Protein AF-A0A101XKL7-F1 (afdb_monomer_lite)

Sequence (150 aa):
MENQQTPVETGDVDILYFKSLHDFLLYLDQLINDNQRKAEAINKDLEALKGRVDKFEAIQRIIEELLEKNKEVLPTAIELTGLKIYIDPRPTDEYDILKEGLDSITDRNTVLRKIKDIVDILQTKIGQSDTTIIVEMRNGVPVKILFRGW

Secondary structure (DSSP, 8-state):
-----PPP----EEEEEESSHHHHHHHHHHHHHHHHHHHHHHHHHHHHHHHHHHHHHHHHHHHHHHSSS-------EEEETTEEEESS--HHHHHHHHHHHHHHHHHHHHHHHHHHHHHHHHHHHH-S--PEEEEEEETTEEEEEEEE--

Structure (mmCIF, N/CA/C/O backbone):
data_AF-A0A101XKL7-F1
#
_entry.id   AF-A0A101XKL7-F1
#
loop_
_atom_site.group_PDB
_atom_site.id
_atom_site.type_symbol
_atom_site.label_atom_id
_atom_site.label_alt_id
_atom_site.label_comp_id
_atom_site.label_asym_id
_atom_site.label_entity_id
_atom_site.label_seq_id
_atom_site.pdbx_PDB_ins_code
_atom_site.Cartn_x
_atom_site.Cartn_y
_atom_site.Cartn_z
_atom_site.occupancy
_atom_site.B_iso_or_equiv
_atom_site.auth_seq_id
_atom_site.auth_comp_id
_atom_site.auth_asym_id
_atom_site.auth_atom_id
_atom_site.pdbx_PDB_model_num
ATOM 1 N N . MET A 1 1 ? 33.002 -21.856 17.678 1.00 41.84 1 MET A N 1
ATOM 2 C CA . MET A 1 1 ? 32.246 -20.608 17.460 1.00 41.84 1 MET A CA 1
ATOM 3 C C . MET A 1 1 ? 31.419 -20.844 16.219 1.00 41.84 1 MET A C 1
ATOM 5 O O . MET A 1 1 ? 31.969 -20.893 15.129 1.00 41.84 1 MET A O 1
ATOM 9 N N . GLU A 1 2 ? 30.156 -21.192 16.417 1.00 36.88 2 GLU A N 1
ATOM 10 C CA . GLU A 1 2 ? 29.245 -21.592 15.350 1.00 36.88 2 GLU A CA 1
ATOM 11 C C . GLU A 1 2 ? 28.530 -20.329 14.869 1.00 36.88 2 GLU A C 1
ATOM 13 O O . GLU A 1 2 ? 27.827 -19.675 15.641 1.00 36.88 2 GLU A O 1
ATOM 18 N N . ASN A 1 3 ? 28.809 -19.921 13.630 1.00 39.78 3 ASN A N 1
ATOM 19 C CA . ASN A 1 3 ? 28.163 -18.773 13.008 1.00 39.78 3 ASN A CA 1
ATOM 20 C C . ASN A 1 3 ? 26.695 -19.125 12.768 1.00 39.78 3 ASN A C 1
ATOM 22 O O . ASN A 1 3 ? 26.366 -19.800 11.794 1.00 39.78 3 ASN A O 1
ATOM 26 N N . GLN A 1 4 ? 25.818 -18.657 13.653 1.00 38.75 4 GLN A N 1
ATOM 27 C CA . GLN A 1 4 ? 24.385 -18.635 13.403 1.00 38.75 4 GLN A CA 1
ATOM 28 C C . GLN A 1 4 ? 24.129 -17.612 12.2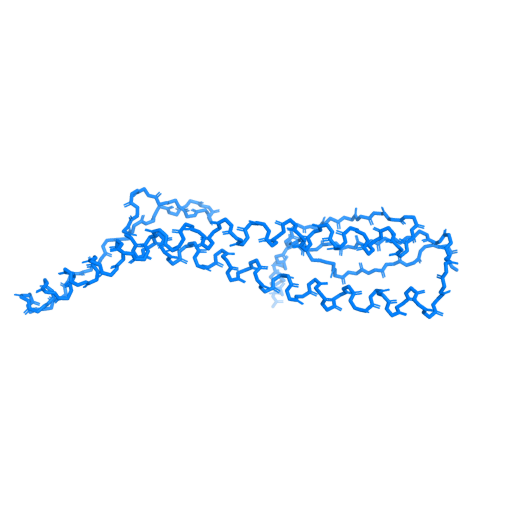95 1.00 38.75 4 GLN A C 1
ATOM 30 O O . GLN A 1 4 ? 24.036 -16.411 12.543 1.00 38.75 4 GLN A O 1
ATOM 35 N N . GLN A 1 5 ? 24.077 -18.084 11.049 1.00 39.25 5 GLN A N 1
ATOM 36 C CA . GLN A 1 5 ? 23.424 -17.344 9.980 1.00 39.25 5 GLN A CA 1
ATOM 37 C C . GLN A 1 5 ? 21.946 -17.271 10.350 1.00 39.25 5 GLN A C 1
ATOM 39 O O . GLN A 1 5 ? 21.211 -18.250 10.231 1.00 39.25 5 GLN A O 1
ATOM 44 N N . THR A 1 6 ? 21.530 -16.116 10.861 1.00 37.31 6 THR A N 1
ATOM 45 C CA . THR A 1 6 ? 20.121 -15.754 10.950 1.00 37.31 6 THR A CA 1
ATOM 46 C C . THR A 1 6 ? 19.496 -15.941 9.564 1.00 37.31 6 THR A C 1
ATOM 48 O O . THR A 1 6 ? 20.060 -15.451 8.579 1.00 37.31 6 THR A O 1
ATOM 51 N N . PRO A 1 7 ? 18.364 -16.656 9.441 1.00 36.72 7 PRO A N 1
ATOM 52 C CA . PRO A 1 7 ? 17.643 -16.719 8.183 1.00 36.72 7 PRO A CA 1
ATOM 53 C C . PRO A 1 7 ? 17.265 -15.290 7.795 1.00 36.72 7 PRO A C 1
ATOM 55 O O . PRO A 1 7 ? 16.548 -14.612 8.528 1.00 36.72 7 PRO A O 1
ATOM 58 N N . VAL A 1 8 ? 17.786 -14.809 6.668 1.00 50.28 8 VAL A N 1
ATOM 59 C CA . VAL A 1 8 ? 17.277 -13.588 6.044 1.00 50.28 8 VAL A CA 1
ATOM 60 C C . VAL A 1 8 ? 15.828 -13.895 5.693 1.00 50.28 8 VAL A C 1
ATOM 62 O O . VAL A 1 8 ? 15.591 -14.810 4.903 1.00 50.28 8 VAL A O 1
ATOM 65 N N . GLU A 1 9 ? 14.877 -13.184 6.301 1.00 41.88 9 GLU A N 1
ATOM 66 C CA . GLU A 1 9 ? 13.464 -13.258 5.934 1.00 41.88 9 GLU A CA 1
ATOM 67 C C . GLU A 1 9 ? 13.350 -13.028 4.425 1.00 41.88 9 GLU A C 1
ATOM 69 O O . GLU A 1 9 ? 13.469 -11.918 3.894 1.00 41.88 9 GLU A O 1
ATOM 74 N N . THR A 1 10 ? 13.196 -14.124 3.693 1.00 46.78 10 THR A N 1
ATOM 75 C CA . THR A 1 10 ? 12.962 -14.098 2.261 1.00 46.78 10 THR A CA 1
ATOM 76 C C . THR A 1 10 ? 11.477 -13.840 2.095 1.00 46.78 10 THR A C 1
ATOM 78 O O . THR A 1 10 ? 10.704 -14.758 1.872 1.00 46.78 10 THR A O 1
ATOM 81 N N . GLY A 1 11 ? 11.068 -12.578 2.282 1.00 59.44 11 GLY A N 1
ATOM 82 C CA . GLY A 1 11 ? 9.739 -12.133 1.857 1.00 59.44 11 GLY A CA 1
ATOM 83 C C . GLY A 1 11 ? 9.501 -12.562 0.410 1.00 59.44 11 GLY A C 1
ATOM 84 O O . GLY A 1 11 ? 10.473 -12.603 -0.352 1.00 59.44 11 GLY A O 1
ATOM 85 N N . ASP A 1 12 ? 8.257 -12.909 0.073 1.00 75.06 12 ASP A N 1
ATOM 86 C CA . ASP A 1 12 ? 7.891 -13.520 -1.208 1.00 75.06 12 ASP A CA 1
ATOM 87 C C . ASP A 1 12 ? 8.607 -12.836 -2.379 1.00 75.06 12 ASP A C 1
ATOM 89 O O . ASP A 1 12 ? 8.539 -11.611 -2.563 1.00 75.06 12 ASP A O 1
ATOM 93 N N . VAL A 1 13 ? 9.369 -13.649 -3.114 1.00 85.56 13 VAL A N 1
ATOM 94 C CA . VAL A 1 13 ? 10.167 -13.217 -4.259 1.00 85.56 13 VAL A CA 1
ATOM 95 C C . VAL A 1 13 ? 9.469 -13.680 -5.525 1.00 85.56 13 VAL A C 1
ATOM 97 O O . VAL A 1 13 ? 9.437 -14.877 -5.808 1.00 85.56 13 VAL A O 1
ATOM 100 N N . ASP A 1 14 ? 8.988 -12.723 -6.314 1.00 92.81 14 ASP A N 1
ATOM 101 C CA . ASP A 1 14 ? 8.401 -12.987 -7.626 1.00 92.81 14 ASP A CA 1
ATOM 102 C C . ASP A 1 14 ? 9.352 -12.533 -8.732 1.00 92.81 14 ASP A C 1
ATOM 104 O O . ASP A 1 14 ? 9.954 -11.460 -8.656 1.00 92.81 14 ASP A O 1
ATOM 108 N N . ILE A 1 15 ? 9.464 -13.328 -9.796 1.00 95.88 15 ILE A N 1
ATOM 109 C CA . ILE A 1 15 ? 10.210 -12.956 -11.002 1.00 95.88 15 ILE A CA 1
ATOM 110 C C . ILE A 1 15 ? 9.219 -12.676 -12.128 1.00 95.88 15 ILE A C 1
ATOM 112 O O . ILE A 1 15 ? 8.501 -13.571 -12.573 1.00 95.88 15 ILE A O 1
ATOM 116 N N . LEU A 1 16 ? 9.207 -11.434 -12.608 1.00 96.38 16 LEU A N 1
ATOM 117 C CA . LEU A 1 16 ? 8.342 -10.973 -13.690 1.00 96.38 16 LEU A CA 1
ATOM 118 C C . LEU A 1 16 ? 9.142 -10.734 -14.970 1.00 96.38 16 LEU A C 1
ATOM 120 O O . LEU A 1 16 ? 10.305 -10.330 -14.931 1.00 96.38 16 LEU A O 1
ATOM 124 N N . TYR A 1 17 ? 8.496 -10.966 -16.111 1.00 96.19 17 TYR A N 1
ATOM 125 C CA . TYR A 1 17 ? 9.086 -10.820 -17.438 1.00 96.19 17 TYR A CA 1
ATOM 126 C C . TYR A 1 17 ? 8.261 -9.835 -18.261 1.00 96.19 17 TYR A C 1
ATOM 128 O O . TYR A 1 17 ? 7.053 -10.004 -18.417 1.00 96.19 17 TYR A O 1
ATOM 136 N N . PHE A 1 18 ? 8.934 -8.844 -18.831 1.00 94.88 18 PHE A N 1
ATOM 137 C CA . PHE A 1 18 ? 8.351 -7.816 -19.683 1.00 94.88 18 PHE A CA 1
ATOM 138 C C . PHE A 1 18 ? 9.083 -7.797 -21.023 1.00 94.88 18 PHE A C 1
ATOM 140 O O . PHE A 1 18 ? 10.290 -8.043 -21.083 1.00 94.88 18 PHE A O 1
ATOM 147 N N . LYS A 1 19 ? 8.371 -7.505 -22.116 1.00 92.88 19 LYS A N 1
ATOM 148 C CA . LYS A 1 19 ? 8.993 -7.478 -23.451 1.00 92.88 19 LYS A CA 1
ATOM 149 C C . LYS A 1 19 ? 9.791 -6.199 -23.685 1.00 92.88 19 LYS A C 1
ATOM 151 O O . LYS A 1 19 ? 10.616 -6.162 -24.587 1.00 92.88 19 LYS A O 1
ATOM 156 N N . SER A 1 20 ? 9.525 -5.163 -22.892 1.00 92.50 20 SER A N 1
ATOM 157 C CA . SER A 1 20 ? 10.166 -3.858 -22.992 1.00 92.50 20 SER A CA 1
ATOM 158 C C . SER A 1 20 ? 10.089 -3.096 -21.662 1.00 92.50 20 SER A C 1
ATOM 160 O O . SER A 1 20 ? 9.319 -3.452 -20.765 1.00 92.50 20 SER A O 1
ATOM 162 N N . LEU A 1 21 ? 10.844 -1.996 -21.550 1.00 93.06 21 LEU A N 1
ATOM 163 C CA . LEU A 1 21 ? 10.690 -1.035 -20.446 1.00 93.06 21 LEU A CA 1
ATOM 164 C C . LEU A 1 21 ? 9.306 -0.368 -20.443 1.00 93.06 21 LEU A C 1
ATOM 166 O O . LEU A 1 21 ? 8.808 -0.022 -19.376 1.00 93.06 21 LEU A O 1
ATOM 170 N N . HIS A 1 22 ? 8.672 -0.219 -21.611 1.00 92.75 22 HIS A N 1
ATOM 171 C CA . HIS A 1 22 ? 7.332 0.358 -21.709 1.00 92.75 22 HIS A CA 1
ATOM 172 C C . HIS A 1 22 ? 6.295 -0.516 -21.000 1.00 92.75 22 HIS A C 1
ATOM 174 O O . HIS A 1 22 ? 5.525 -0.018 -20.183 1.00 92.75 22 HIS A O 1
ATOM 180 N N . ASP A 1 23 ? 6.322 -1.824 -21.264 1.00 94.31 23 ASP A N 1
ATOM 181 C CA . ASP A 1 23 ? 5.419 -2.783 -20.621 1.00 94.31 23 ASP A CA 1
ATOM 182 C C . ASP A 1 23 ? 5.602 -2.771 -19.101 1.00 94.31 23 ASP A C 1
ATOM 184 O O . ASP A 1 23 ? 4.633 -2.848 -18.345 1.00 94.31 23 ASP A O 1
ATOM 188 N N . PHE A 1 24 ? 6.851 -2.639 -18.648 1.00 95.69 24 PHE A N 1
ATOM 189 C CA . PHE A 1 24 ? 7.140 -2.536 -17.227 1.00 95.69 24 PHE A CA 1
ATOM 190 C C . PHE A 1 24 ? 6.608 -1.228 -16.618 1.00 95.69 24 PHE A C 1
ATOM 192 O O . PHE A 1 24 ? 6.034 -1.257 -15.532 1.00 95.69 24 PHE A O 1
ATOM 199 N N . LEU A 1 25 ? 6.711 -0.091 -17.314 1.00 95.81 25 LEU A N 1
ATOM 200 C CA . LEU A 1 25 ? 6.110 1.172 -16.863 1.00 95.81 25 LEU A CA 1
ATOM 201 C C . LEU A 1 25 ? 4.587 1.087 -16.757 1.00 95.81 25 LEU A C 1
ATOM 203 O O . LEU A 1 25 ? 4.032 1.509 -15.745 1.00 95.81 25 LEU A O 1
ATOM 207 N N . LEU A 1 26 ? 3.923 0.481 -17.746 1.00 96.56 26 LEU A N 1
ATOM 208 C CA . LEU A 1 26 ? 2.477 0.245 -17.701 1.00 96.56 26 LEU A CA 1
ATOM 209 C C . LEU A 1 26 ? 2.084 -0.625 -16.501 1.00 96.56 26 LEU A C 1
ATOM 211 O O . LEU A 1 26 ? 1.085 -0.356 -15.833 1.00 96.56 26 LEU A O 1
ATOM 215 N N . TYR A 1 27 ? 2.889 -1.644 -16.194 1.00 97.31 27 TYR A N 1
ATOM 216 C CA . TYR A 1 27 ? 2.694 -2.464 -15.004 1.00 97.31 27 TYR A CA 1
ATOM 217 C C . TYR A 1 27 ? 2.840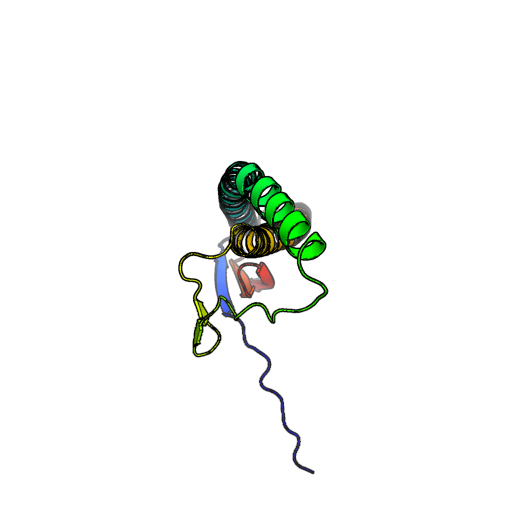 -1.654 -13.708 1.00 97.31 27 TYR A C 1
ATOM 219 O O . TYR A 1 27 ? 1.995 -1.771 -12.820 1.00 97.31 27 TYR A O 1
ATOM 227 N N . LEU A 1 28 ? 3.870 -0.806 -13.595 1.00 97.81 28 LEU A N 1
ATOM 228 C CA . LEU A 1 28 ? 4.054 0.062 -12.427 1.00 97.81 28 LEU A CA 1
ATOM 229 C C . LEU A 1 28 ? 2.881 1.030 -12.253 1.00 97.81 28 LEU A C 1
ATOM 231 O O . LEU A 1 28 ? 2.408 1.209 -11.132 1.00 97.81 28 LEU A O 1
ATOM 235 N N . ASP A 1 29 ? 2.379 1.605 -13.345 1.00 97.94 29 ASP A N 1
ATOM 236 C CA . ASP A 1 29 ? 1.205 2.477 -13.319 1.00 97.94 29 ASP A CA 1
ATOM 237 C C . ASP A 1 29 ? -0.040 1.751 -12.823 1.00 97.94 29 ASP A C 1
ATOM 239 O O . ASP A 1 29 ? -0.747 2.254 -11.945 1.00 97.94 29 ASP A O 1
ATOM 243 N N . GLN A 1 30 ? -0.290 0.543 -13.328 1.00 97.88 30 GLN A N 1
ATOM 244 C CA . GLN A 1 30 ? -1.410 -0.264 -12.861 1.00 97.88 30 GLN A CA 1
ATOM 245 C C . GLN A 1 30 ? -1.277 -0.591 -11.370 1.00 97.88 30 GLN A C 1
ATOM 247 O O . GLN A 1 30 ? -2.236 -0.404 -10.621 1.00 97.88 30 GLN A O 1
ATOM 252 N N . LEU A 1 31 ? -0.091 -1.008 -10.924 1.00 96.25 31 LEU A N 1
ATOM 253 C CA . LEU A 1 31 ? 0.164 -1.363 -9.531 1.00 96.25 31 LEU A CA 1
ATOM 254 C C . LEU A 1 31 ? -0.019 -0.165 -8.584 1.00 96.25 31 LEU A C 1
ATOM 256 O O . LEU A 1 31 ? -0.633 -0.302 -7.523 1.00 96.25 31 LEU A O 1
ATOM 260 N N . ILE A 1 32 ? 0.463 1.020 -8.974 1.00 98.00 32 ILE A N 1
ATOM 261 C CA . ILE A 1 32 ? 0.256 2.265 -8.219 1.00 98.00 32 ILE A CA 1
ATOM 262 C C . ILE A 1 32 ? -1.240 2.585 -8.128 1.00 98.00 32 ILE A C 1
ATOM 264 O O . ILE A 1 32 ? -1.733 2.885 -7.039 1.00 98.00 32 ILE A O 1
ATOM 268 N N . ASN A 1 33 ? -1.969 2.479 -9.241 1.00 97.69 33 ASN A N 1
ATOM 269 C CA . ASN A 1 33 ? -3.406 2.749 -9.293 1.00 97.69 33 ASN A CA 1
ATOM 270 C C . ASN A 1 33 ? -4.223 1.750 -8.458 1.00 97.69 33 ASN A C 1
ATOM 272 O O . ASN A 1 33 ? -5.158 2.147 -7.764 1.00 97.69 33 ASN A O 1
ATOM 276 N N . ASP A 1 34 ? -3.871 0.464 -8.486 1.00 97.19 34 ASP A N 1
ATOM 277 C CA . ASP A 1 34 ? -4.496 -0.572 -7.656 1.00 97.19 34 ASP A CA 1
ATOM 278 C C . ASP A 1 34 ? -4.315 -0.267 -6.165 1.00 97.19 34 ASP A C 1
ATOM 280 O O . ASP A 1 34 ? -5.270 -0.313 -5.387 1.00 97.19 34 ASP A O 1
ATOM 284 N N . ASN A 1 35 ? -3.093 0.084 -5.766 1.00 96.62 35 ASN A N 1
ATOM 285 C CA . ASN A 1 35 ? -2.777 0.468 -4.394 1.00 96.62 35 ASN A CA 1
ATOM 286 C C . ASN A 1 35 ? -3.495 1.759 -3.979 1.00 96.62 35 ASN A C 1
ATOM 288 O O . ASN A 1 35 ? -3.989 1.846 -2.859 1.00 96.62 35 ASN A O 1
ATOM 292 N N . GLN A 1 36 ? -3.605 2.738 -4.881 1.00 96.69 36 GLN A N 1
ATOM 293 C CA . GLN A 1 36 ? -4.334 3.984 -4.637 1.00 96.69 36 GLN A CA 1
ATOM 294 C C . GLN A 1 36 ? -5.815 3.703 -4.331 1.00 96.69 36 GLN A C 1
ATOM 296 O O . GLN A 1 36 ? -6.335 4.195 -3.334 1.00 96.69 36 GLN A O 1
ATOM 301 N N . ARG A 1 37 ? -6.468 2.824 -5.105 1.00 97.56 37 ARG A N 1
ATOM 302 C CA . ARG A 1 37 ? -7.861 2.414 -4.849 1.00 97.56 37 ARG A CA 1
ATOM 303 C C . ARG A 1 37 ? -8.036 1.710 -3.504 1.00 97.56 37 ARG A C 1
ATOM 305 O O . ARG A 1 37 ? -9.022 1.944 -2.812 1.00 97.56 37 ARG A O 1
ATOM 312 N N . LYS A 1 38 ? -7.082 0.857 -3.115 1.00 96.69 38 LYS A N 1
ATOM 313 C CA . LYS A 1 38 ? -7.091 0.207 -1.792 1.00 96.69 38 LYS A CA 1
ATOM 314 C C . LYS A 1 38 ? -6.950 1.234 -0.665 1.00 96.69 38 LYS A C 1
ATOM 316 O O . LYS A 1 38 ? -7.698 1.171 0.303 1.00 96.69 38 LYS A O 1
ATOM 321 N N . ALA A 1 39 ? -6.039 2.196 -0.812 1.00 96.94 39 ALA A N 1
ATOM 322 C CA . ALA A 1 39 ? -5.858 3.279 0.152 1.00 96.94 39 ALA A CA 1
ATOM 323 C C . ALA A 1 39 ? -7.116 4.155 0.282 1.00 96.94 39 ALA A C 1
ATOM 325 O O . ALA A 1 39 ? -7.488 4.539 1.387 1.00 96.94 39 ALA A O 1
ATOM 326 N N . GLU A 1 40 ? -7.801 4.451 -0.823 1.00 97.19 40 GLU A N 1
ATOM 327 C CA . GLU A 1 40 ? -9.066 5.197 -0.816 1.00 97.19 40 GLU A CA 1
ATOM 328 C C . GLU A 1 40 ? -10.180 4.446 -0.077 1.00 97.19 40 GLU A C 1
ATOM 330 O O . GLU A 1 40 ? -10.914 5.056 0.701 1.00 97.19 40 GLU A O 1
ATOM 335 N N . ALA A 1 41 ? -10.281 3.127 -0.270 1.00 97.12 41 ALA A N 1
ATOM 336 C CA . ALA A 1 41 ? -11.234 2.298 0.463 1.00 97.12 41 ALA A CA 1
ATOM 337 C C . ALA A 1 41 ? -10.962 2.326 1.977 1.00 97.12 41 ALA A C 1
ATOM 339 O O . ALA A 1 41 ? -11.866 2.636 2.748 1.00 97.12 41 ALA A O 1
ATOM 340 N N . ILE A 1 42 ? -9.708 2.113 2.392 1.00 96.75 42 ILE A N 1
ATOM 341 C CA . ILE A 1 42 ? -9.327 2.139 3.814 1.00 96.75 42 ILE A CA 1
ATOM 342 C C . ILE A 1 42 ? -9.556 3.527 4.424 1.00 96.75 42 ILE A C 1
ATOM 344 O O . ILE A 1 42 ? -10.068 3.636 5.534 1.00 96.75 42 ILE A O 1
ATOM 348 N N . ASN A 1 43 ? -9.233 4.604 3.701 1.00 96.31 43 ASN A N 1
ATOM 349 C CA . ASN A 1 43 ? -9.513 5.967 4.162 1.00 96.31 43 ASN A CA 1
ATOM 350 C C . ASN A 1 43 ? -11.003 6.190 4.423 1.00 96.31 43 ASN A C 1
ATOM 352 O O . ASN A 1 43 ? -11.369 6.811 5.416 1.00 96.31 43 ASN A O 1
ATOM 356 N N . LYS A 1 44 ? -11.875 5.676 3.552 1.00 96.31 44 LYS A N 1
ATOM 357 C CA . LYS A 1 44 ? -13.322 5.773 3.754 1.00 96.31 44 LYS A CA 1
ATOM 358 C C . LYS A 1 44 ? -13.764 5.048 5.029 1.00 96.31 44 LYS A C 1
ATOM 360 O O . LYS A 1 44 ? -14.609 5.576 5.753 1.00 96.31 44 LYS A O 1
ATOM 365 N N . ASP A 1 45 ? -13.186 3.884 5.309 1.00 94.69 45 ASP A N 1
ATOM 366 C CA . ASP A 1 45 ? -13.480 3.118 6.521 1.00 94.69 45 ASP A CA 1
ATOM 367 C C . ASP A 1 45 ? -12.978 3.847 7.781 1.00 94.69 45 ASP A C 1
ATOM 369 O O . ASP A 1 45 ? -13.719 3.976 8.757 1.00 94.69 45 ASP A O 1
ATOM 373 N N . LEU A 1 46 ? -11.774 4.431 7.737 1.00 95.62 46 LEU A N 1
ATOM 374 C CA . LEU A 1 46 ? -11.224 5.260 8.818 1.00 95.62 46 LEU A CA 1
ATOM 375 C C . LEU A 1 46 ? -12.094 6.492 9.110 1.00 95.62 46 LEU A C 1
ATOM 377 O O . LEU A 1 46 ? -12.384 6.786 10.272 1.00 95.62 46 LEU A O 1
ATOM 381 N N . GLU A 1 47 ? -12.562 7.193 8.074 1.00 94.75 47 GLU A N 1
ATOM 382 C CA . GLU A 1 47 ? -13.456 8.346 8.237 1.00 94.75 47 GLU A CA 1
ATOM 383 C C . GLU A 1 47 ? -14.803 7.945 8.855 1.00 94.75 47 GLU A C 1
ATOM 385 O O . GLU A 1 47 ? -15.331 8.653 9.716 1.00 94.75 47 GLU A O 1
ATOM 390 N N . ALA A 1 48 ? -15.345 6.780 8.485 1.00 93.31 48 ALA A N 1
ATOM 391 C CA . ALA A 1 48 ? -16.556 6.242 9.105 1.00 93.31 48 ALA A CA 1
ATOM 392 C C . ALA A 1 48 ? -16.341 5.852 10.581 1.00 93.31 48 ALA A C 1
ATOM 394 O O . ALA A 1 48 ? -17.267 5.935 11.395 1.00 93.31 48 ALA A O 1
ATOM 395 N N . LEU A 1 49 ? -15.122 5.445 10.940 1.00 93.44 49 LEU A N 1
ATOM 396 C CA . LEU A 1 49 ? -14.762 4.984 12.277 1.00 93.44 49 LEU A CA 1
ATOM 397 C C . LEU A 1 49 ? -14.456 6.129 13.252 1.00 93.44 49 LEU A C 1
ATOM 399 O O . LEU A 1 49 ? -14.723 6.001 14.448 1.00 93.44 49 LEU A O 1
ATOM 403 N N . LYS A 1 50 ? -13.975 7.270 12.751 1.00 89.50 50 LYS A N 1
ATOM 404 C CA . LYS A 1 50 ? -13.545 8.430 13.547 1.00 89.50 50 LYS A CA 1
ATOM 405 C C . LYS A 1 50 ? -14.547 8.846 14.628 1.00 89.50 50 LYS A C 1
ATOM 407 O O . LYS A 1 50 ? -14.201 8.955 15.798 1.00 89.50 50 LYS A O 1
ATOM 412 N N . GLY A 1 51 ? -15.829 8.955 14.274 1.00 87.56 51 GLY A N 1
ATOM 413 C CA . GLY A 1 51 ? -16.872 9.323 15.237 1.00 87.56 51 GLY A CA 1
ATOM 414 C C . GLY A 1 51 ? -17.124 8.278 16.335 1.00 87.56 51 GLY A C 1
ATOM 415 O O . GLY A 1 51 ? -17.597 8.629 17.417 1.00 87.56 51 GLY A O 1
ATOM 416 N N . ARG A 1 52 ? -16.839 6.992 16.079 1.00 89.88 52 ARG A N 1
ATOM 417 C CA . ARG A 1 52 ? -16.892 5.924 17.095 1.00 89.88 52 ARG A CA 1
ATOM 418 C C . ARG A 1 52 ? -15.666 5.987 18.007 1.00 89.88 52 ARG A C 1
ATOM 420 O O . ARG A 1 52 ? -15.832 5.808 19.211 1.00 89.88 52 ARG A O 1
ATOM 427 N N . VAL A 1 53 ? -14.488 6.276 17.453 1.00 90.44 53 VAL A N 1
ATOM 428 C CA . VAL A 1 53 ? -13.230 6.454 18.200 1.00 90.44 53 VAL A CA 1
ATOM 429 C C . VAL A 1 53 ? -13.341 7.621 19.174 1.00 90.44 53 VAL A C 1
ATOM 431 O O . VAL A 1 53 ? -13.197 7.408 20.374 1.00 90.44 53 VAL A O 1
ATOM 434 N N . ASP A 1 54 ? -13.726 8.806 18.695 1.00 88.62 54 ASP A N 1
ATOM 435 C CA . ASP A 1 54 ? -13.822 10.016 19.524 1.00 88.62 54 ASP A CA 1
ATOM 436 C C . ASP A 1 54 ? -14.745 9.807 20.739 1.00 88.62 54 ASP A C 1
ATOM 438 O O . ASP A 1 54 ? -14.434 10.185 21.870 1.00 88.62 54 ASP A O 1
ATOM 442 N N . LYS A 1 55 ? -15.895 9.155 20.519 1.00 87.00 55 LYS A N 1
ATOM 443 C CA . LYS A 1 55 ? -16.850 8.820 21.588 1.00 87.00 55 LYS A CA 1
ATOM 444 C C . LYS A 1 55 ? -16.282 7.796 22.564 1.00 87.00 55 LYS A C 1
ATOM 446 O O . LYS A 1 55 ? -16.497 7.924 23.767 1.00 87.00 55 LYS A O 1
ATOM 451 N N . PHE A 1 56 ? -15.603 6.773 22.051 1.00 86.38 56 PHE A N 1
ATOM 452 C CA . PHE A 1 56 ? -15.001 5.732 22.873 1.00 86.38 56 PHE A CA 1
ATOM 453 C C . PHE A 1 56 ? -13.914 6.312 23.784 1.00 86.38 56 PHE A C 1
ATOM 455 O O . PHE A 1 56 ? -13.945 6.071 24.989 1.00 86.38 56 PHE A O 1
ATOM 462 N N . GLU A 1 57 ? -13.021 7.144 23.246 1.00 85.56 57 GLU A N 1
ATOM 463 C CA . GLU A 1 57 ? -11.980 7.825 24.022 1.00 85.56 57 GLU A CA 1
ATOM 464 C C . GLU A 1 57 ? -12.559 8.774 25.076 1.00 85.56 57 GLU A C 1
ATOM 466 O O . GLU A 1 57 ? -12.079 8.806 26.209 1.00 85.56 57 GLU A O 1
ATOM 471 N N . ALA A 1 58 ? -13.617 9.522 24.742 1.00 85.44 58 ALA A N 1
ATOM 472 C CA . ALA A 1 58 ? -14.281 10.407 25.698 1.00 85.44 58 ALA A CA 1
ATOM 473 C C . ALA A 1 58 ? -14.848 9.631 26.900 1.00 85.44 58 ALA A C 1
ATOM 475 O O . ALA A 1 58 ? -14.687 10.054 28.044 1.00 85.44 58 ALA A O 1
ATOM 476 N N . ILE A 1 59 ? -15.475 8.476 26.651 1.00 82.25 59 ILE A N 1
ATOM 477 C CA . ILE A 1 59 ? -15.997 7.601 27.709 1.00 82.25 59 ILE A CA 1
ATOM 478 C C . ILE A 1 59 ? -14.851 6.994 28.530 1.00 82.25 59 ILE A C 1
ATOM 480 O O . ILE A 1 59 ? -14.948 6.966 29.755 1.00 82.25 59 ILE A O 1
ATOM 484 N N . GLN A 1 60 ? -13.770 6.543 27.882 1.00 80.38 60 GLN A N 1
ATOM 485 C CA . GLN A 1 60 ? -12.587 6.014 28.573 1.00 80.38 60 GLN A CA 1
ATOM 486 C C . GLN A 1 60 ? -12.005 7.043 29.549 1.00 80.38 60 GLN A C 1
ATOM 488 O O . GLN A 1 60 ? -11.826 6.715 30.717 1.00 80.38 60 GLN A O 1
ATOM 493 N N . ARG A 1 61 ? -11.828 8.302 29.125 1.00 82.06 61 ARG A N 1
ATOM 494 C CA . ARG A 1 61 ? -11.317 9.381 29.991 1.00 82.06 61 ARG A CA 1
ATOM 495 C C . ARG A 1 61 ? -12.195 9.619 31.220 1.00 82.06 61 ARG A C 1
ATOM 497 O O . ARG A 1 61 ? -11.674 9.722 32.322 1.00 82.06 61 ARG A O 1
ATOM 504 N N . ILE A 1 62 ? -13.521 9.644 31.056 1.00 83.75 62 ILE A N 1
ATOM 505 C CA . ILE A 1 62 ? -14.455 9.801 32.188 1.00 83.75 62 ILE A CA 1
ATOM 506 C C . ILE A 1 62 ? -14.312 8.636 33.177 1.00 83.75 62 ILE A C 1
ATOM 508 O O . ILE A 1 62 ? -14.310 8.838 34.388 1.00 83.75 62 ILE A O 1
ATOM 512 N N . ILE A 1 63 ? -14.195 7.405 32.676 1.00 77.94 63 ILE A N 1
ATOM 513 C CA . ILE A 1 63 ? -14.020 6.217 33.522 1.00 77.94 63 ILE A CA 1
ATOM 514 C C . ILE A 1 63 ? -12.671 6.261 34.256 1.00 77.94 63 ILE A C 1
ATOM 516 O O . ILE A 1 63 ? -12.619 5.929 35.438 1.00 77.94 63 ILE A O 1
ATOM 520 N N . GLU A 1 64 ? -11.602 6.683 33.582 1.00 77.62 64 GLU A N 1
ATOM 521 C CA . GLU A 1 64 ? -10.267 6.860 34.166 1.00 77.62 64 GLU A CA 1
ATOM 522 C C . GLU A 1 64 ? -10.230 7.957 35.238 1.00 77.62 64 GLU A C 1
ATOM 524 O O . GLU A 1 64 ? -9.545 7.796 36.241 1.00 77.62 64 GLU A O 1
ATOM 529 N N . GLU A 1 65 ? -10.983 9.047 35.076 1.00 79.94 65 GLU A N 1
ATOM 530 C CA . GLU A 1 65 ? -11.124 10.096 36.098 1.00 79.94 65 GLU A CA 1
ATOM 531 C C . GLU A 1 65 ? -11.879 9.604 37.344 1.00 79.94 65 GLU A C 1
ATOM 533 O O . GLU A 1 65 ? -11.592 10.038 38.460 1.00 79.94 65 GLU A O 1
ATOM 538 N N . LEU A 1 66 ? -12.841 8.692 37.167 1.00 76.25 66 LEU A N 1
ATOM 539 C CA . LEU A 1 66 ? -13.649 8.125 38.254 1.00 76.25 66 LEU A CA 1
ATOM 540 C C . LEU A 1 66 ? -12.955 6.975 38.999 1.00 76.25 66 LEU A C 1
ATOM 542 O O . LEU A 1 66 ? -13.335 6.659 40.128 1.00 76.25 66 LEU A O 1
ATOM 546 N N . LEU A 1 67 ? -11.968 6.327 38.380 1.00 73.00 67 LEU A N 1
ATOM 547 C CA . LEU A 1 67 ? -11.216 5.217 38.956 1.00 73.00 67 LEU A CA 1
ATOM 548 C C . LEU A 1 67 ? -9.780 5.671 39.252 1.00 73.00 67 LEU A C 1
ATOM 550 O O . LEU A 1 67 ? -9.002 5.886 38.330 1.00 73.00 67 LEU A O 1
ATOM 554 N N . GLU A 1 68 ? -9.379 5.748 40.528 1.00 56.69 68 GLU A N 1
ATOM 555 C CA . GLU A 1 68 ? -7.975 5.963 40.923 1.00 56.69 68 GLU A CA 1
ATOM 556 C C . GLU A 1 68 ? -7.093 4.764 40.503 1.00 56.69 68 GLU A C 1
ATOM 558 O O . GLU A 1 68 ? -6.788 3.868 41.282 1.00 56.69 68 GLU A O 1
ATOM 563 N N . LYS A 1 69 ? -6.680 4.792 39.233 1.00 56.38 69 LYS A N 1
ATOM 564 C CA . LYS A 1 69 ? -5.702 3.964 38.516 1.00 56.38 69 LYS A CA 1
ATOM 565 C C . LYS A 1 69 ? -5.928 2.453 38.329 1.00 56.38 69 LYS A C 1
ATOM 567 O O . LYS A 1 69 ? -6.180 1.671 39.236 1.00 56.38 69 LYS A O 1
ATOM 572 N N . ASN A 1 70 ? -5.565 2.090 37.092 1.00 51.00 70 ASN A N 1
ATOM 573 C CA . ASN A 1 70 ? -4.997 0.841 36.583 1.00 51.00 70 ASN A CA 1
ATOM 574 C C . ASN A 1 70 ? -5.907 -0.390 36.561 1.00 51.00 70 ASN A C 1
ATOM 576 O O . ASN A 1 70 ? -5.948 -1.188 37.495 1.00 51.00 70 ASN A O 1
ATOM 580 N N . LYS A 1 71 ? -6.497 -0.638 35.389 1.00 49.28 71 LYS A N 1
ATOM 581 C CA . LYS A 1 71 ? -6.758 -2.007 34.945 1.00 49.28 71 LYS A CA 1
ATOM 582 C C . LYS A 1 71 ? -5.968 -2.281 33.679 1.00 49.28 71 LYS A C 1
ATOM 584 O O . LYS A 1 71 ? -6.065 -1.529 32.714 1.00 49.28 71 LYS A O 1
ATOM 589 N N . GLU A 1 72 ? -5.181 -3.352 33.722 1.00 45.88 72 GLU A N 1
ATOM 590 C CA . GLU A 1 72 ? -4.587 -3.951 32.534 1.00 45.88 72 GLU A CA 1
ATOM 591 C C . GLU A 1 72 ? -5.697 -4.210 31.516 1.00 45.88 72 GLU A C 1
ATOM 593 O O . GLU A 1 72 ? -6.680 -4.907 31.788 1.00 45.88 72 GLU A O 1
ATOM 598 N N . VAL A 1 73 ? -5.554 -3.585 30.354 1.00 56.88 73 VAL A N 1
ATOM 599 C CA . VAL A 1 73 ? -6.399 -3.839 29.197 1.00 56.88 73 VAL A CA 1
ATOM 600 C C . VAL A 1 73 ? -6.092 -5.264 28.749 1.00 56.88 73 VAL A C 1
ATOM 602 O O . VAL A 1 73 ? -4.970 -5.554 28.337 1.00 56.88 73 VAL A O 1
ATOM 605 N N . LEU A 1 74 ? -7.071 -6.163 28.870 1.00 52.59 74 LEU A N 1
ATOM 606 C CA . LEU A 1 74 ? -6.954 -7.522 28.346 1.00 52.59 74 LEU A CA 1
ATOM 607 C C . LEU A 1 74 ? -6.577 -7.456 26.854 1.00 52.59 74 LEU A C 1
ATOM 609 O O . LEU A 1 74 ? -7.172 -6.658 26.126 1.00 52.59 74 LEU A O 1
ATOM 613 N N . PRO A 1 75 ? -5.614 -8.263 26.382 1.00 54.28 75 PRO A N 1
ATOM 614 C CA . PRO A 1 75 ? -5.208 -8.233 24.984 1.00 54.28 75 PRO A CA 1
ATOM 615 C C . PRO A 1 75 ? -6.373 -8.646 24.071 1.00 54.28 75 PRO A C 1
ATOM 617 O O . PRO A 1 75 ? -6.908 -9.745 24.190 1.00 54.28 75 PRO A O 1
ATOM 620 N N . THR A 1 76 ? -6.752 -7.760 23.145 1.00 67.12 76 THR A N 1
ATOM 621 C CA . THR A 1 76 ? -7.852 -7.942 22.175 1.00 67.12 76 THR A CA 1
ATOM 622 C C . THR A 1 76 ? -7.506 -8.909 21.028 1.00 67.12 76 THR A C 1
ATOM 624 O O . THR A 1 76 ? -8.351 -9.187 20.180 1.00 67.12 76 THR A O 1
ATOM 627 N N . ALA A 1 77 ? -6.262 -9.397 20.966 1.00 76.31 77 ALA A N 1
ATOM 628 C CA . ALA A 1 77 ? -5.735 -10.171 19.845 1.00 76.31 77 ALA A CA 1
ATOM 629 C C . ALA A 1 77 ? -5.406 -11.617 20.242 1.00 76.31 77 ALA A C 1
ATOM 631 O O . ALA A 1 77 ? -4.712 -11.860 21.229 1.00 76.31 77 ALA A O 1
ATOM 632 N N . ILE A 1 78 ? -5.844 -12.569 19.420 1.00 81.25 78 ILE A N 1
ATOM 633 C CA . ILE A 1 78 ? -5.395 -13.963 19.449 1.00 81.25 78 ILE A CA 1
ATOM 634 C C . ILE A 1 78 ? -4.235 -14.085 18.456 1.00 81.25 78 ILE A C 1
ATOM 636 O O . ILE A 1 78 ? -4.430 -13.880 17.258 1.00 81.25 78 ILE A O 1
ATOM 640 N N . GLU A 1 79 ? -3.033 -14.408 18.935 1.00 79.81 79 GLU A N 1
ATOM 641 C CA . GLU A 1 79 ? -1.856 -14.602 18.081 1.00 79.81 79 GLU A CA 1
ATOM 642 C C . GLU A 1 79 ? -1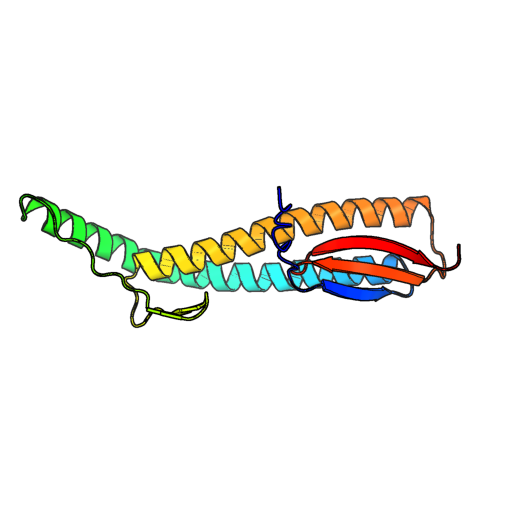.624 -16.088 17.794 1.00 79.81 79 GLU A C 1
ATOM 644 O O . GLU A 1 79 ? -1.470 -16.903 18.705 1.00 79.81 79 GLU A O 1
ATOM 649 N N . LEU A 1 80 ? -1.598 -16.446 16.511 1.00 75.56 80 LEU A N 1
ATOM 650 C CA . LEU A 1 80 ? -1.364 -17.803 16.031 1.00 75.56 80 LEU A CA 1
ATOM 651 C C . LEU A 1 80 ? -0.324 -17.763 14.916 1.00 75.56 80 LEU A C 1
ATOM 653 O O . LEU A 1 80 ? -0.594 -17.247 13.837 1.00 75.56 80 LEU A O 1
ATOM 657 N N . THR A 1 81 ? 0.864 -18.325 15.154 1.00 81.50 81 THR A N 1
ATOM 658 C CA . THR A 1 81 ? 1.908 -18.486 14.117 1.00 81.50 81 THR A CA 1
ATOM 659 C C . THR A 1 81 ? 2.216 -17.195 13.332 1.00 81.50 81 THR A C 1
ATOM 661 O O . THR A 1 81 ? 2.398 -17.240 12.120 1.00 81.50 81 THR A O 1
ATOM 664 N N . GLY A 1 82 ? 2.225 -16.036 14.002 1.00 74.44 82 GLY A N 1
ATOM 665 C CA . GLY A 1 82 ? 2.453 -14.721 13.381 1.00 74.44 82 GLY A CA 1
ATOM 666 C C . GLY A 1 82 ? 1.210 -14.044 12.778 1.00 74.44 82 GLY A C 1
ATOM 667 O O . GLY A 1 82 ? 1.289 -12.893 12.359 1.00 74.44 82 GLY A O 1
ATOM 668 N N . LEU A 1 83 ? 0.051 -14.709 12.766 1.00 79.25 83 LEU A N 1
ATOM 669 C CA . LEU A 1 83 ? -1.245 -14.115 12.439 1.00 79.25 83 LEU A CA 1
ATOM 670 C C . LEU A 1 83 ? -1.898 -13.559 13.710 1.00 79.25 83 LEU A C 1
ATOM 672 O O . LEU A 1 83 ? -2.108 -14.297 14.673 1.00 79.25 83 LEU A O 1
ATOM 676 N N . LYS A 1 84 ? -2.277 -12.278 13.692 1.00 86.62 84 LYS A N 1
ATOM 677 C CA . LYS A 1 84 ? -3.080 -11.649 14.751 1.00 86.62 84 LYS A CA 1
ATOM 678 C C . LYS A 1 84 ? -4.552 -11.619 14.345 1.00 86.62 84 LYS A C 1
ATOM 680 O O . LYS A 1 84 ? -4.895 -11.058 13.308 1.00 86.62 84 LYS A O 1
ATOM 685 N N . ILE A 1 85 ? -5.415 -12.216 15.162 1.00 83.31 85 ILE A N 1
ATOM 686 C CA . ILE A 1 85 ? -6.868 -12.270 14.956 1.00 83.31 85 ILE A CA 1
ATOM 687 C C . ILE A 1 85 ? -7.548 -11.403 16.014 1.00 83.31 85 ILE A C 1
ATOM 689 O O . ILE A 1 85 ? -7.348 -11.616 17.208 1.00 83.31 85 ILE A O 1
ATOM 693 N N . TYR A 1 86 ? -8.385 -10.465 15.576 1.00 83.88 86 TYR A N 1
ATOM 694 C CA . TYR A 1 86 ? -9.190 -9.597 16.437 1.00 83.88 86 TYR A CA 1
ATOM 695 C C . TYR A 1 86 ? -10.671 -9.955 16.261 1.00 83.88 86 TYR A C 1
ATOM 697 O O . TYR A 1 86 ? -11.149 -10.058 15.132 1.00 83.88 86 TYR A O 1
ATOM 705 N N . ILE A 1 87 ? -11.394 -10.157 17.365 1.00 79.31 87 ILE A N 1
ATOM 706 C CA . ILE A 1 87 ? -12.845 -10.404 17.378 1.00 79.31 87 ILE A CA 1
ATOM 707 C C . ILE A 1 87 ? -13.488 -9.230 18.113 1.00 79.31 87 ILE A C 1
ATOM 709 O O . ILE A 1 87 ? -13.124 -8.979 19.258 1.00 79.31 87 ILE A O 1
ATOM 713 N N . ASP A 1 88 ? -14.398 -8.516 17.443 1.00 79.56 88 ASP A N 1
ATOM 714 C CA . ASP A 1 88 ? -15.032 -7.283 17.938 1.00 79.56 88 ASP A CA 1
ATOM 715 C C . ASP A 1 88 ? -14.021 -6.305 18.577 1.00 79.56 88 ASP A C 1
ATOM 717 O O . ASP A 1 88 ? -14.106 -6.002 19.773 1.00 79.56 88 ASP A O 1
ATOM 721 N N . PRO A 1 89 ? -13.025 -5.822 17.800 1.00 85.62 89 PRO A N 1
ATOM 722 C CA . PRO A 1 89 ? -12.015 -4.911 18.317 1.00 85.62 89 PRO A CA 1
ATOM 723 C C . PRO A 1 89 ? -12.648 -3.631 18.867 1.00 85.62 89 PRO A C 1
ATOM 725 O O . PRO A 1 89 ? -13.689 -3.157 18.397 1.00 85.62 89 PRO A O 1
ATOM 728 N N . ARG A 1 90 ? -11.978 -3.018 19.848 1.00 88.56 90 ARG A N 1
ATOM 729 C CA . ARG A 1 90 ? -12.343 -1.665 20.276 1.00 88.56 90 ARG A CA 1
ATOM 730 C C . ARG A 1 90 ? -12.209 -0.722 19.076 1.00 88.56 90 ARG A C 1
ATOM 732 O O . ARG A 1 90 ? -11.313 -0.933 18.261 1.00 88.56 90 ARG A O 1
ATOM 739 N N . PRO A 1 91 ? -13.015 0.350 18.981 1.00 89.44 91 PRO A N 1
ATOM 740 C CA . PRO A 1 91 ? -12.911 1.292 17.867 1.00 89.44 91 PRO A CA 1
ATOM 741 C C . PRO A 1 91 ? -11.492 1.837 17.649 1.00 89.44 91 PRO A C 1
ATOM 743 O O . PRO A 1 91 ? -11.095 2.046 16.511 1.00 89.44 91 PRO A O 1
ATOM 746 N N . THR A 1 92 ? -10.719 2.030 18.723 1.00 89.00 92 THR A N 1
ATOM 747 C CA . THR A 1 92 ? -9.307 2.443 18.660 1.00 89.00 92 THR A CA 1
ATOM 748 C C . THR A 1 92 ? -8.410 1.360 18.057 1.00 89.00 92 THR A C 1
ATOM 750 O O . THR A 1 92 ? -7.600 1.662 17.193 1.00 89.00 92 THR A O 1
ATOM 753 N N . ASP A 1 93 ? -8.603 0.094 18.445 1.00 89.62 93 ASP A N 1
ATOM 754 C CA . ASP A 1 93 ? -7.834 -1.032 17.897 1.00 89.62 93 ASP A CA 1
ATOM 755 C C . ASP A 1 93 ? -8.138 -1.210 16.398 1.00 89.62 93 ASP A C 1
ATOM 757 O O . ASP A 1 93 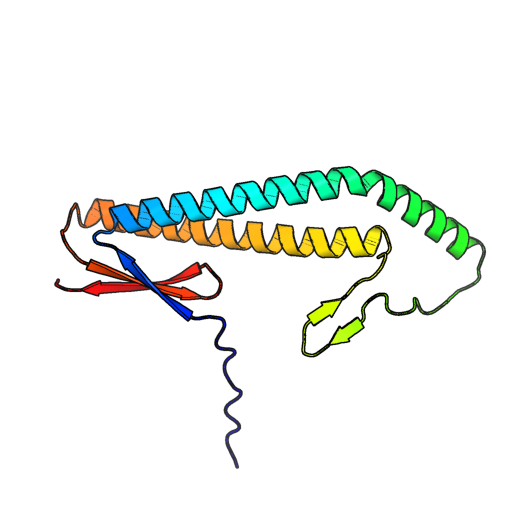? -7.231 -1.388 15.590 1.00 89.62 93 ASP A O 1
ATOM 761 N N . GLU A 1 94 ? -9.419 -1.129 16.016 1.00 92.19 94 GLU A N 1
ATOM 762 C CA . GLU A 1 94 ? -9.867 -1.176 14.617 1.00 92.19 94 GLU A CA 1
ATOM 763 C C . GLU A 1 94 ? -9.226 -0.043 13.796 1.00 92.19 94 GLU A C 1
ATOM 765 O O . GLU A 1 94 ? -8.739 -0.273 12.688 1.00 92.19 94 GLU A O 1
ATOM 770 N N . TYR A 1 95 ? -9.173 1.166 14.364 1.00 93.69 95 TYR A N 1
ATOM 771 C CA . TYR A 1 95 ? -8.577 2.334 13.722 1.00 93.69 95 TYR A CA 1
ATOM 772 C C . TYR A 1 95 ? -7.079 2.147 13.493 1.00 93.69 95 TYR A C 1
ATOM 774 O O . TYR A 1 95 ? -6.609 2.352 12.374 1.00 93.69 95 TYR A O 1
ATOM 782 N N . ASP A 1 96 ? -6.345 1.717 14.518 1.00 92.75 96 ASP A N 1
ATOM 783 C CA . ASP A 1 96 ? -4.895 1.542 14.447 1.00 92.75 96 ASP A CA 1
ATOM 784 C C . ASP A 1 96 ? -4.502 0.488 13.401 1.00 92.75 96 ASP A C 1
ATOM 786 O O . ASP A 1 96 ? -3.607 0.731 12.592 1.00 92.75 96 ASP A O 1
ATOM 790 N N . ILE A 1 97 ? -5.225 -0.637 13.340 1.00 93.38 97 ILE A N 1
ATOM 791 C CA . ILE A 1 97 ? -4.992 -1.704 12.350 1.00 93.38 97 ILE A CA 1
ATOM 792 C C . ILE A 1 97 ? -5.189 -1.183 10.921 1.00 93.38 97 ILE A C 1
ATOM 794 O O . ILE A 1 97 ? -4.356 -1.406 10.037 1.00 93.38 97 ILE A O 1
ATOM 798 N N . LEU A 1 98 ? -6.299 -0.483 10.673 1.00 95.75 98 LEU A N 1
ATOM 799 C CA . LEU A 1 98 ? -6.589 0.081 9.355 1.00 95.75 98 LEU A CA 1
ATOM 800 C C . LEU A 1 98 ? -5.571 1.163 8.979 1.00 95.75 98 LEU A C 1
ATOM 802 O O . LEU A 1 98 ? -5.130 1.231 7.828 1.00 95.75 98 LEU A O 1
ATOM 806 N N . LYS A 1 99 ? -5.164 1.986 9.949 1.00 96.50 99 LYS A N 1
ATOM 807 C CA . LYS A 1 99 ? -4.184 3.050 9.753 1.00 96.50 99 LYS A CA 1
ATOM 808 C C . LYS A 1 99 ? -2.803 2.495 9.406 1.00 96.50 99 LYS A 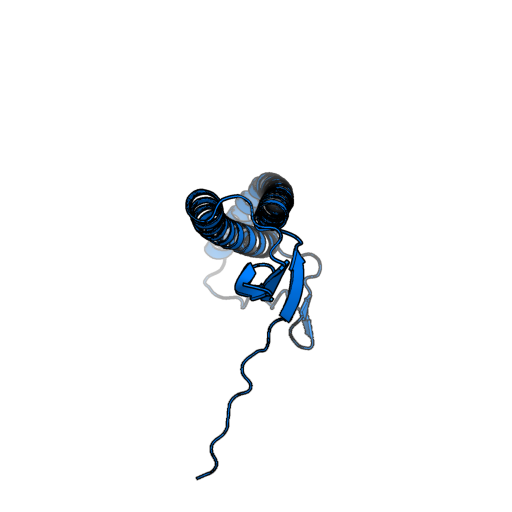C 1
ATOM 810 O O . LYS A 1 99 ? -2.202 2.967 8.442 1.00 96.50 99 LYS A O 1
ATOM 815 N N . GLU A 1 100 ? -2.347 1.455 10.099 1.00 95.12 100 GLU A N 1
ATOM 816 C CA . GLU A 1 100 ? -1.098 0.751 9.784 1.00 95.12 100 GLU A CA 1
ATOM 817 C C . GLU A 1 100 ? -1.111 0.203 8.345 1.00 95.12 100 GLU A C 1
ATOM 819 O O . GLU A 1 100 ? -0.160 0.397 7.579 1.00 95.12 100 GLU A O 1
ATOM 824 N N . GLY A 1 101 ? -2.223 -0.415 7.931 1.00 94.56 101 GLY A N 1
ATOM 825 C CA . GLY A 1 101 ? -2.401 -0.900 6.562 1.00 94.56 101 GLY A CA 1
ATOM 826 C C . GLY A 1 101 ? -2.352 0.218 5.514 1.00 94.56 101 GLY A C 1
ATOM 827 O O . GLY A 1 101 ? -1.689 0.079 4.480 1.00 94.56 101 GLY A O 1
ATOM 828 N N . LEU A 1 102 ? -3.018 1.345 5.781 1.00 97.25 102 LEU A N 1
ATOM 829 C CA . LEU A 1 102 ? -3.000 2.521 4.908 1.00 97.25 102 LEU A CA 1
ATOM 830 C C . LEU A 1 102 ? -1.591 3.109 4.762 1.00 97.25 102 LEU A C 1
ATOM 832 O O . LEU A 1 102 ? -1.177 3.452 3.648 1.00 97.25 102 LEU A O 1
ATOM 836 N N . ASP A 1 103 ? -0.863 3.226 5.868 1.00 96.56 103 ASP A N 1
ATOM 837 C CA . ASP A 1 103 ? 0.488 3.783 5.884 1.00 96.56 103 ASP A CA 1
ATOM 838 C C . ASP A 1 103 ? 1.442 2.880 5.090 1.00 96.56 103 ASP A C 1
ATOM 840 O O . ASP A 1 103 ? 2.139 3.359 4.194 1.00 96.56 103 ASP A O 1
ATOM 844 N N . SER A 1 104 ? 1.349 1.556 5.267 1.00 95.25 104 SER A N 1
ATOM 845 C CA . SER A 1 104 ? 2.108 0.577 4.472 1.00 95.25 104 SER A CA 1
ATOM 846 C C . SER A 1 104 ? 1.861 0.703 2.960 1.00 95.25 104 SER A C 1
ATOM 848 O O . SER A 1 104 ? 2.797 0.640 2.152 1.00 95.25 104 SER A O 1
ATOM 850 N N . ILE A 1 105 ? 0.606 0.901 2.539 1.00 95.88 105 ILE A N 1
ATOM 851 C CA . ILE A 1 105 ? 0.258 1.107 1.123 1.00 95.88 105 ILE A CA 1
ATOM 852 C C . ILE A 1 105 ? 0.820 2.441 0.611 1.00 95.88 105 ILE A C 1
ATOM 854 O O . ILE A 1 105 ? 1.334 2.513 -0.511 1.00 95.88 105 ILE A O 1
ATOM 858 N N . THR A 1 106 ? 0.743 3.492 1.425 1.00 95.56 106 THR A N 1
ATOM 859 C CA . THR A 1 106 ? 1.216 4.838 1.078 1.00 95.56 106 THR A CA 1
ATOM 860 C C . THR A 1 106 ? 2.733 4.870 0.894 1.00 95.56 106 THR A C 1
ATOM 862 O O . THR A 1 106 ? 3.229 5.401 -0.109 1.00 95.56 106 THR A O 1
ATOM 865 N N . ASP A 1 107 ? 3.471 4.232 1.801 1.00 95.56 107 ASP A N 1
ATOM 866 C CA . ASP A 1 107 ? 4.924 4.085 1.721 1.00 95.56 107 ASP A CA 1
ATOM 867 C C . ASP A 1 107 ? 5.327 3.302 0.473 1.00 95.56 107 ASP A C 1
ATOM 869 O O . ASP A 1 107 ? 6.180 3.740 -0.309 1.00 95.56 107 ASP A O 1
ATOM 873 N N . ARG A 1 108 ? 4.640 2.187 0.208 1.00 95.25 108 ARG A N 1
ATOM 874 C CA . ARG A 1 108 ? 4.868 1.376 -0.992 1.00 95.25 108 ARG A CA 1
ATOM 875 C C . ARG A 1 108 ? 4.658 2.177 -2.269 1.00 95.25 108 ARG A C 1
ATOM 877 O O . ARG A 1 108 ? 5.511 2.149 -3.152 1.00 95.25 108 ARG A O 1
ATOM 884 N N . ASN A 1 109 ? 3.567 2.933 -2.364 1.00 96.25 109 ASN A N 1
ATOM 885 C CA . ASN A 1 109 ? 3.301 3.785 -3.522 1.00 96.25 109 ASN A CA 1
ATOM 886 C C . ASN A 1 109 ? 4.336 4.900 -3.688 1.00 96.25 109 ASN A C 1
ATOM 888 O O . ASN A 1 109 ? 4.671 5.265 -4.815 1.00 96.25 109 ASN A O 1
ATOM 892 N N . THR A 1 110 ? 4.877 5.426 -2.591 1.00 97.00 110 THR A N 1
ATOM 893 C CA . THR A 1 110 ? 5.980 6.392 -2.637 1.00 97.00 110 THR A CA 1
ATOM 894 C C . THR A 1 110 ? 7.236 5.773 -3.247 1.00 97.00 110 THR A C 1
ATOM 896 O O . THR A 1 110 ? 7.873 6.393 -4.100 1.00 97.00 110 THR A O 1
ATOM 899 N N . VAL A 1 111 ? 7.575 4.539 -2.868 1.00 97.12 111 VAL A N 1
ATOM 900 C CA . VAL A 1 111 ? 8.704 3.805 -3.458 1.00 97.12 111 VAL A CA 1
ATOM 901 C C . VAL A 1 111 ? 8.448 3.480 -4.931 1.00 97.12 111 VAL A C 1
ATOM 903 O O . VAL A 1 111 ? 9.308 3.746 -5.769 1.00 97.12 111 VAL A O 1
ATOM 906 N N . LEU A 1 112 ? 7.260 2.973 -5.271 1.00 97.50 112 LEU A N 1
ATOM 907 C CA . LEU A 1 112 ? 6.893 2.634 -6.650 1.00 97.50 112 LEU A CA 1
ATOM 908 C C . LEU A 1 112 ? 6.959 3.844 -7.587 1.00 97.50 112 LEU A C 1
ATOM 910 O O . LEU A 1 112 ? 7.468 3.712 -8.696 1.00 97.50 112 LEU A O 1
ATOM 914 N N . ARG A 1 113 ? 6.517 5.027 -7.138 1.00 97.81 113 ARG A N 1
ATOM 915 C CA . ARG A 1 113 ? 6.632 6.272 -7.915 1.00 97.81 113 ARG A CA 1
ATOM 916 C C . ARG A 1 113 ? 8.089 6.625 -8.221 1.00 97.81 113 ARG A C 1
ATOM 918 O O . ARG A 1 113 ? 8.418 6.862 -9.375 1.00 97.81 113 ARG A O 1
ATOM 925 N N . LYS A 1 114 ? 8.981 6.543 -7.229 1.00 97.75 114 LYS A N 1
ATOM 926 C CA . LYS A 1 114 ? 10.423 6.776 -7.442 1.00 97.75 114 LYS A CA 1
ATOM 927 C C . LYS A 1 114 ? 11.031 5.779 -8.431 1.00 97.75 114 LYS A C 1
ATOM 929 O O . LYS A 1 114 ? 11.852 6.158 -9.258 1.00 97.75 114 LYS A O 1
ATOM 934 N N . ILE A 1 115 ? 10.641 4.506 -8.348 1.00 97.38 115 ILE A N 1
ATOM 935 C CA . ILE A 1 115 ? 11.104 3.481 -9.293 1.00 97.38 115 ILE A CA 1
ATOM 936 C C . ILE A 1 115 ? 10.588 3.786 -10.699 1.00 97.38 115 ILE A C 1
ATOM 938 O O . ILE A 1 115 ? 11.369 3.729 -11.644 1.00 97.38 115 ILE A O 1
ATOM 942 N N . LYS A 1 116 ? 9.310 4.152 -10.839 1.00 97.06 116 LYS A N 1
ATOM 943 C CA . LYS A 1 116 ? 8.727 4.560 -12.119 1.00 97.06 116 LYS A CA 1
ATOM 944 C C . LYS A 1 116 ? 9.532 5.697 -12.749 1.00 97.06 116 LYS A C 1
ATOM 946 O O . LYS A 1 116 ? 9.913 5.566 -13.905 1.00 97.06 116 LYS A O 1
ATOM 951 N N . ASP A 1 117 ? 9.862 6.740 -11.987 1.00 97.50 117 ASP A N 1
ATOM 952 C CA . ASP A 1 117 ? 10.657 7.871 -12.486 1.00 97.50 117 ASP A CA 1
ATOM 953 C C . ASP A 1 117 ? 12.031 7.415 -13.015 1.00 97.50 117 ASP A C 1
ATOM 955 O O . ASP A 1 117 ? 12.482 7.852 -14.073 1.00 97.50 117 ASP A O 1
ATOM 959 N N . ILE A 1 118 ? 12.694 6.484 -12.318 1.00 96.19 118 ILE A N 1
ATOM 960 C CA . ILE A 1 118 ? 13.971 5.905 -12.768 1.00 96.19 118 ILE A CA 1
ATOM 961 C C . ILE A 1 118 ? 13.787 5.123 -14.075 1.00 96.19 118 ILE A C 1
ATOM 963 O O . ILE A 1 118 ? 14.582 5.278 -15.003 1.00 96.19 118 ILE A O 1
ATOM 967 N N . VAL A 1 119 ? 12.757 4.279 -14.159 1.00 94.81 119 VAL A N 1
ATOM 968 C CA . VAL A 1 119 ? 12.475 3.455 -15.345 1.00 94.81 119 VAL A CA 1
ATOM 969 C C . VAL A 1 119 ? 12.093 4.328 -16.546 1.00 94.81 119 VAL A C 1
ATOM 971 O O . VAL A 1 119 ? 12.511 4.033 -17.663 1.00 94.81 119 VAL A O 1
ATOM 974 N N . ASP A 1 120 ? 11.382 5.430 -16.323 1.00 95.00 120 ASP A N 1
ATOM 975 C CA . ASP A 1 120 ? 11.014 6.408 -17.351 1.00 95.00 120 ASP A CA 1
ATOM 976 C C . ASP A 1 120 ? 12.252 7.126 -17.922 1.00 95.00 120 ASP A C 1
ATOM 978 O O . ASP A 1 120 ? 12.432 7.226 -19.141 1.00 95.00 120 ASP A O 1
ATOM 982 N N . ILE A 1 121 ? 13.195 7.516 -17.053 1.00 94.75 121 ILE A N 1
ATOM 983 C CA . ILE A 1 121 ? 14.501 8.054 -17.470 1.00 94.75 121 ILE A CA 1
ATOM 984 C C . ILE A 1 121 ? 15.282 7.020 -18.289 1.00 94.75 121 ILE A C 1
ATOM 986 O O . ILE A 1 121 ? 15.876 7.371 -19.314 1.00 94.75 121 ILE A O 1
ATOM 990 N N . LEU A 1 122 ? 15.301 5.755 -17.848 1.00 91.81 122 LEU A N 1
ATOM 991 C CA . LEU A 1 122 ? 15.949 4.667 -18.581 1.00 91.81 122 LEU A CA 1
ATOM 992 C C . LEU A 1 122 ? 15.325 4.514 -19.970 1.00 91.81 122 LEU A C 1
ATOM 994 O O . LEU A 1 122 ? 16.056 4.546 -20.957 1.00 91.81 122 LEU A O 1
ATOM 998 N N . GLN A 1 123 ? 13.995 4.439 -20.060 1.00 91.00 123 GLN A N 1
ATOM 999 C CA . GLN A 1 123 ? 13.281 4.330 -21.330 1.00 91.00 123 GLN A CA 1
ATOM 1000 C C . GLN A 1 123 ? 13.615 5.498 -22.267 1.00 91.00 123 GLN A C 1
ATOM 1002 O O . GLN A 1 123 ? 13.897 5.284 -23.444 1.00 91.00 123 GLN A O 1
ATOM 1007 N N . THR A 1 124 ? 13.646 6.723 -21.742 1.00 91.50 124 THR A N 1
ATOM 1008 C CA . THR A 1 124 ? 13.937 7.929 -22.527 1.00 91.50 124 THR A CA 1
ATOM 1009 C C . THR A 1 124 ? 15.367 7.939 -23.073 1.00 91.50 124 THR A C 1
ATOM 1011 O O . THR A 1 124 ? 15.591 8.341 -24.213 1.00 91.50 124 THR A O 1
ATOM 1014 N N . LYS A 1 125 ? 16.354 7.502 -22.280 1.00 89.00 125 LYS A N 1
ATOM 1015 C CA . LYS A 1 125 ? 17.774 7.505 -22.682 1.00 89.00 125 LYS A CA 1
ATOM 1016 C C . LYS A 1 125 ? 18.136 6.366 -23.627 1.00 89.00 125 LYS A C 1
ATOM 1018 O O . LYS A 1 125 ? 18.994 6.536 -24.486 1.00 89.00 125 LYS A O 1
ATOM 1023 N N . ILE A 1 126 ? 17.529 5.209 -23.413 1.00 84.56 126 ILE A N 1
ATOM 1024 C CA . ILE A 1 126 ? 17.821 3.972 -24.136 1.00 84.56 126 ILE A CA 1
ATOM 1025 C C . ILE A 1 126 ? 17.017 3.904 -25.442 1.00 84.56 126 ILE A C 1
ATOM 1027 O O . ILE A 1 126 ? 17.459 3.292 -26.412 1.00 84.56 126 ILE A O 1
ATOM 1031 N N . GLY A 1 127 ? 15.856 4.560 -25.481 1.00 74.00 127 GLY A N 1
ATOM 1032 C CA . GLY A 1 127 ? 14.910 4.458 -26.580 1.00 74.00 127 GLY A CA 1
ATOM 1033 C C . GLY A 1 127 ? 14.130 3.143 -26.551 1.00 74.00 127 GLY A C 1
ATOM 1034 O O . GLY A 1 127 ? 14.211 2.345 -25.612 1.00 74.00 127 GLY A O 1
ATOM 1035 N N . GLN A 1 128 ? 13.334 2.918 -27.595 1.00 71.50 128 GLN A N 1
ATOM 1036 C CA . GLN A 1 128 ? 12.637 1.647 -27.759 1.00 71.50 128 GLN A CA 1
ATOM 1037 C C . GLN A 1 128 ? 13.651 0.561 -28.132 1.00 71.50 128 GLN A C 1
ATOM 1039 O O . GLN A 1 128 ? 14.344 0.672 -29.140 1.00 71.50 128 GLN A O 1
ATOM 1044 N N . SER A 1 129 ? 13.737 -0.478 -27.304 1.00 68.31 129 SER A N 1
ATOM 1045 C CA . SER A 1 129 ? 14.516 -1.684 -27.583 1.00 68.31 129 SER A CA 1
ATOM 1046 C C . SER A 1 129 ? 13.639 -2.911 -27.348 1.00 68.31 129 SER A C 1
ATOM 1048 O O . SER A 1 129 ? 12.879 -2.946 -26.378 1.00 68.31 129 SER A O 1
ATOM 1050 N N . ASP A 1 130 ? 13.774 -3.933 -28.198 1.00 74.44 130 ASP A N 1
ATOM 1051 C CA . ASP A 1 130 ? 13.058 -5.221 -28.087 1.00 74.44 130 ASP A CA 1
ATOM 1052 C C . ASP A 1 130 ? 13.668 -6.133 -27.007 1.00 74.44 130 ASP A C 1
ATOM 1054 O O . ASP A 1 130 ? 13.725 -7.359 -27.112 1.00 74.44 130 ASP A O 1
ATOM 1058 N N . THR A 1 131 ? 14.219 -5.518 -25.967 1.00 84.69 131 THR A N 1
ATOM 1059 C CA . THR A 1 131 ? 14.998 -6.205 -24.944 1.00 84.69 131 THR A CA 1
ATOM 1060 C C . THR A 1 131 ? 14.090 -6.688 -23.847 1.00 84.69 131 THR A C 1
ATOM 1062 O O . THR A 1 131 ? 13.368 -5.911 -23.224 1.00 84.69 131 THR A O 1
ATOM 1065 N N . THR A 1 132 ? 14.182 -7.985 -23.569 1.00 91.00 132 THR A N 1
ATOM 1066 C CA . THR A 1 132 ? 13.420 -8.585 -22.483 1.00 91.00 132 THR A CA 1
ATOM 1067 C C . THR A 1 132 ? 13.912 -8.029 -21.153 1.00 91.00 132 THR A C 1
ATOM 1069 O O . THR A 1 132 ? 15.095 -8.137 -20.819 1.00 91.00 132 THR A O 1
ATOM 1072 N N . ILE A 1 133 ? 12.985 -7.466 -20.385 1.00 94.25 133 ILE A N 1
ATOM 1073 C CA . ILE A 1 133 ? 13.230 -6.940 -19.048 1.00 94.25 133 ILE A CA 1
ATOM 1074 C C . ILE A 1 133 ? 12.747 -7.967 -18.035 1.00 94.25 133 ILE A C 1
ATOM 1076 O O . ILE A 1 133 ? 11.612 -8.436 -18.098 1.00 94.25 133 ILE A O 1
ATOM 1080 N N . ILE A 1 134 ? 13.613 -8.327 -17.097 1.00 96.06 134 ILE A N 1
ATOM 1081 C CA . ILE A 1 134 ? 13.305 -9.275 -16.028 1.00 96.06 134 ILE A CA 1
ATOM 1082 C C . ILE A 1 134 ? 13.387 -8.524 -14.716 1.00 96.06 134 ILE A C 1
ATOM 1084 O O . ILE A 1 134 ? 14.389 -7.865 -14.446 1.00 96.06 134 ILE A O 1
ATOM 1088 N N . VAL A 1 135 ? 12.343 -8.619 -13.907 1.00 96.88 135 VAL A N 1
ATOM 1089 C CA . VAL A 1 135 ? 12.232 -7.861 -12.667 1.00 96.88 135 VAL A CA 1
ATOM 1090 C C . VAL A 1 135 ? 12.049 -8.821 -11.508 1.00 96.88 135 VAL A C 1
ATOM 1092 O O . VAL A 1 135 ? 11.144 -9.649 -11.523 1.00 96.88 135 VAL A O 1
ATOM 1095 N N . GLU A 1 136 ? 12.910 -8.702 -10.503 1.00 96.44 136 GLU A N 1
ATOM 1096 C CA . GLU A 1 136 ? 12.689 -9.335 -9.204 1.00 96.44 136 GLU A CA 1
ATOM 1097 C C . GLU A 1 136 ? 11.838 -8.393 -8.358 1.00 96.44 136 GLU A C 1
ATOM 1099 O O . GLU A 1 136 ? 12.214 -7.237 -8.147 1.00 96.44 136 GLU A O 1
ATOM 1104 N N . MET A 1 137 ? 10.708 -8.890 -7.875 1.00 95.38 137 MET A N 1
ATOM 1105 C CA . MET A 1 137 ? 9.825 -8.208 -6.943 1.00 95.38 137 MET A CA 1
ATOM 1106 C C . MET A 1 137 ? 10.029 -8.787 -5.546 1.00 95.38 137 MET A C 1
ATOM 1108 O O . MET A 1 137 ? 10.195 -9.993 -5.385 1.00 95.38 137 MET A O 1
ATOM 1112 N N . ARG A 1 138 ? 9.962 -7.931 -4.529 1.00 94.19 138 ARG A N 1
ATOM 1113 C CA . ARG A 1 138 ? 9.884 -8.325 -3.122 1.00 94.19 138 ARG A CA 1
ATOM 1114 C C . ARG A 1 138 ? 8.770 -7.540 -2.461 1.00 94.19 138 ARG A C 1
ATOM 1116 O O . ARG A 1 138 ? 8.772 -6.311 -2.530 1.00 94.19 138 ARG A O 1
ATOM 1123 N N . ASN A 1 139 ? 7.820 -8.231 -1.836 1.00 89.94 139 ASN A N 1
ATOM 1124 C CA . ASN A 1 139 ? 6.682 -7.602 -1.150 1.00 89.94 139 ASN A CA 1
ATOM 1125 C C . ASN A 1 139 ? 5.930 -6.581 -2.040 1.00 89.94 139 ASN A C 1
ATOM 1127 O O . ASN A 1 139 ? 5.497 -5.518 -1.587 1.00 89.94 139 ASN A O 1
ATOM 1131 N N . GLY A 1 140 ? 5.804 -6.884 -3.337 1.00 90.62 140 GLY A N 1
ATOM 1132 C CA . GLY A 1 140 ? 5.151 -6.015 -4.320 1.00 90.62 140 GLY A CA 1
ATOM 1133 C C . GLY A 1 140 ? 5.958 -4.784 -4.754 1.00 90.62 140 GLY A C 1
ATOM 1134 O O . GLY A 1 140 ? 5.383 -3.878 -5.350 1.00 90.62 140 GLY A O 1
ATOM 1135 N N . VAL A 1 141 ? 7.266 -4.730 -4.486 1.00 94.44 141 VAL A N 1
ATOM 1136 C CA . VAL A 1 141 ? 8.167 -3.657 -4.939 1.00 94.44 141 VAL A CA 1
ATOM 1137 C C . VAL A 1 141 ? 9.288 -4.242 -5.807 1.00 94.44 141 VAL A C 1
ATOM 1139 O O . VAL A 1 141 ? 9.891 -5.237 -5.408 1.00 94.44 141 VAL A O 1
ATOM 1142 N N . PRO A 1 142 ? 9.612 -3.646 -6.969 1.00 96.06 142 PRO A N 1
ATOM 1143 C CA . PRO A 1 142 ? 10.781 -4.040 -7.751 1.00 96.06 142 PRO A CA 1
ATOM 1144 C C . PRO A 1 142 ? 12.082 -3.822 -6.969 1.00 96.06 142 PRO A C 1
ATOM 1146 O O . PRO A 1 142 ? 12.350 -2.716 -6.505 1.00 96.06 142 PRO A O 1
ATOM 1149 N N . VAL A 1 143 ? 12.911 -4.859 -6.857 1.00 96.19 143 VAL A N 1
ATOM 1150 C CA . VAL A 1 143 ? 14.222 -4.803 -6.184 1.00 96.19 143 VAL A CA 1
ATOM 1151 C C . VAL A 1 143 ? 15.399 -5.024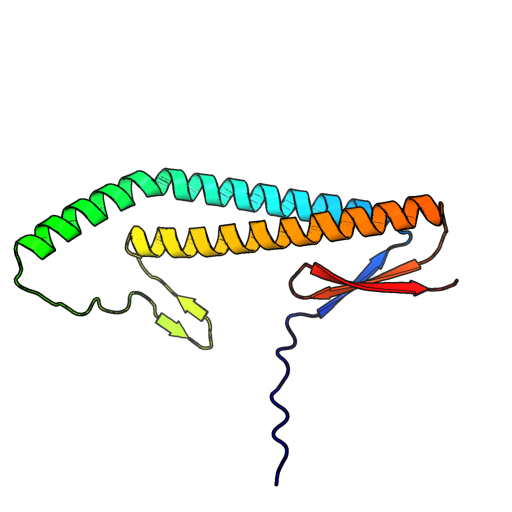 -7.130 1.00 96.19 143 VAL A C 1
ATOM 1153 O O . VAL A 1 143 ? 16.507 -4.582 -6.829 1.00 96.19 143 VAL A O 1
ATOM 1156 N N . LYS A 1 144 ? 15.186 -5.673 -8.282 1.00 95.88 144 LYS A N 1
ATOM 1157 C CA . LYS A 1 144 ? 16.206 -5.827 -9.334 1.00 95.88 144 LYS A CA 1
ATOM 1158 C C . LYS A 1 144 ? 15.568 -5.738 -10.711 1.00 95.88 144 LYS A C 1
ATOM 1160 O O . LYS A 1 144 ? 14.466 -6.238 -10.904 1.00 95.88 144 LYS A O 1
ATOM 1165 N N . ILE A 1 145 ? 16.291 -5.156 -11.663 1.00 94.69 145 ILE A N 1
ATOM 1166 C CA . ILE A 1 145 ? 15.922 -5.093 -13.080 1.00 94.69 145 ILE A CA 1
ATOM 1167 C C . ILE A 1 145 ? 17.102 -5.650 -13.876 1.00 94.69 145 ILE A C 1
ATOM 1169 O O . ILE A 1 145 ? 18.236 -5.207 -13.693 1.00 94.69 145 ILE A O 1
ATOM 1173 N N . LEU A 1 146 ? 16.846 -6.625 -14.741 1.00 94.38 146 LEU A N 1
ATOM 1174 C CA . LEU A 1 146 ? 17.830 -7.222 -15.632 1.00 94.38 146 LEU A CA 1
ATOM 1175 C C . LEU A 1 146 ? 17.402 -7.002 -17.080 1.00 94.38 146 LEU A C 1
ATOM 1177 O O . LEU A 1 146 ? 16.259 -7.268 -17.448 1.00 94.38 146 LEU A O 1
ATOM 1181 N N . PHE A 1 147 ? 18.356 -6.586 -17.904 1.00 92.44 147 PHE A N 1
ATOM 1182 C CA . PHE A 1 147 ? 18.214 -6.494 -19.352 1.00 92.44 147 PHE A CA 1
ATOM 1183 C C . PHE A 1 147 ? 18.786 -7.775 -19.958 1.00 92.44 147 PHE A C 1
ATOM 1185 O O . PHE A 1 147 ? 19.961 -8.084 -19.756 1.00 92.44 147 PHE A O 1
ATOM 1192 N N . ARG A 1 148 ? 17.960 -8.563 -20.651 1.00 87.06 148 ARG A N 1
ATOM 1193 C CA . ARG A 1 148 ? 18.388 -9.814 -21.290 1.00 87.06 148 ARG A CA 1
ATOM 1194 C C . ARG A 1 148 ? 18.412 -9.650 -22.806 1.00 87.06 148 ARG A C 1
ATOM 1196 O O . ARG A 1 148 ? 17.380 -9.362 -23.405 1.00 87.06 148 ARG A O 1
ATOM 1203 N N . GLY A 1 149 ? 19.566 -9.944 -23.407 1.00 72.19 149 GLY A N 1
ATOM 1204 C CA . GLY A 1 149 ? 19.763 -9.888 -24.860 1.00 72.19 149 GLY A CA 1
ATOM 1205 C C . GLY A 1 149 ? 20.303 -8.551 -25.373 1.00 72.19 149 GLY A C 1
ATOM 1206 O O . GLY A 1 149 ? 20.084 -8.236 -26.538 1.00 72.19 149 GLY A O 1
ATOM 1207 N N . TRP A 1 150 ? 20.969 -7.786 -24.506 1.00 61.69 150 TRP A N 1
ATOM 1208 C CA . TRP A 1 150 ? 21.807 -6.643 -24.875 1.00 61.69 150 TRP A CA 1
ATOM 1209 C C . TRP A 1 150 ? 23.242 -7.058 -25.156 1.00 61.69 150 TRP A C 1
ATOM 1211 O O . TRP A 1 150 ? 23.737 -7.941 -24.418 1.00 61.69 150 TRP A O 1
#

Foldseek 3Di:
DDDPPDPDPQFDKDKDKDQWLVRVLVVLVVLLVVLVVVLVVLVVVLVVLVVQVVVLVVVVVVVPVVDPDDDDDDDQWDDDPNDTDGDPDRSVVVNVVSVVVSVVSVVQSVQSVVVSVVSVVVCVVVPTDSWMWMFIDGPNHTDDIDTPPD

Radius of gyration: 22.7 Å; chains: 1; bounding box: 49×32×69 Å

pLDDT: mean 84.72, std 16.46, range [36.72, 98.0]